Protein AF-A0A832WSV3-F1 (afdb_monomer)

Secondary structure (DSSP, 8-state):
--THHHHTHHHHHHHHHHHHHHHHHHHHHHHHHHHHS-SSTT-TT-EETTEEHHHHHHHHHHHHHHHHHHHHHHHHHHHHHHHHHHHHHHHHHHHHHHHHH--

pLDDT: mean 79.95, std 12.31, range [48.41, 94.69]

Solvent-accessible surface area (backbone atoms only — not comparable to full-atom values): 5920 Å² total; per-residue (Å²): 142,74,68,73,69,66,77,50,49,65,60,51,53,52,55,49,53,52,53,51,50,45,50,51,52,43,51,52,41,50,47,46,44,56,71,75,41,58,91,58,98,81,49,73,79,44,59,63,92,85,38,40,47,65,57,47,47,54,48,38,49,54,51,44,50,53,40,52,55,50,49,52,52,52,47,65,77,44,41,68,57,55,51,55,54,51,51,55,54,50,52,54,51,51,53,55,55,53,56,63,73,75,108

Foldseek 3Di:
DPCVVPVCVVVLVVLVVVLVVLVVVLVVLVCCLPVQQPDDPPCQPRADVNHGSVRSVVVSVVSVVVSVVSVVVSCVVCVVVVVVVVVVVVVVVVVVVVVVVVD

Radius of gyration: 22.29 Å; Cα contacts (8 Å, |Δi|>4): 44; chains: 1; bounding box: 50×40×52 Å

Mean predicted aligned error: 10.4 Å

Structure (mmCIF, N/CA/C/O backbone):
data_AF-A0A832WSV3-F1
#
_entry.id   AF-A0A832WSV3-F1
#
loop_
_atom_site.group_PDB
_atom_site.id
_atom_site.type_symbol
_atom_site.label_atom_id
_atom_site.label_alt_id
_atom_site.label_comp_id
_atom_site.label_asym_id
_atom_site.label_entity_id
_atom_site.label_seq_id
_atom_site.pdbx_PDB_ins_code
_atom_site.Cartn_x
_atom_site.Cartn_y
_atom_site.Cartn_z
_atom_site.occupancy
_atom_site.B_iso_or_equiv
_atom_site.auth_seq_id
_atom_site.auth_comp_id
_atom_site.auth_asym_id
_atom_site.auth_atom_id
_atom_site.pdbx_PDB_model_num
ATOM 1 N N . MET A 1 1 ? -24.582 7.017 24.743 1.00 48.41 1 MET A N 1
ATOM 2 C CA . MET A 1 1 ? -23.264 6.666 24.151 1.00 48.41 1 MET A CA 1
ATOM 3 C C . MET A 1 1 ? -23.371 5.700 22.953 1.00 48.41 1 MET A C 1
ATOM 5 O O . MET A 1 1 ? -22.487 4.879 22.761 1.00 48.41 1 MET A O 1
ATOM 9 N N . ARG A 1 2 ? -24.416 5.778 22.108 1.00 56.41 2 ARG A N 1
ATOM 10 C CA . ARG A 1 2 ? -24.575 4.903 20.918 1.00 56.41 2 ARG A CA 1
ATOM 11 C C . ARG A 1 2 ? -24.501 5.659 19.583 1.00 56.41 2 ARG A C 1
ATOM 13 O O . ARG A 1 2 ? -24.420 5.036 18.530 1.00 56.41 2 ARG A O 1
ATOM 20 N N . ASP A 1 3 ? -24.474 6.989 19.626 1.00 52.16 3 ASP A N 1
ATOM 21 C CA . ASP A 1 3 ? -24.581 7.835 18.429 1.00 52.16 3 ASP A CA 1
ATOM 22 C C . ASP A 1 3 ? -23.239 8.130 17.746 1.00 52.16 3 ASP A C 1
ATOM 24 O O . ASP A 1 3 ? -23.200 8.444 16.558 1.00 52.16 3 ASP A O 1
ATOM 28 N N . TRP A 1 4 ? -22.125 7.869 18.435 1.00 50.28 4 TRP A N 1
ATOM 29 C CA . TRP A 1 4 ? -20.771 7.974 17.879 1.00 50.28 4 TRP A CA 1
ATOM 30 C C . TRP A 1 4 ? -20.510 7.017 16.702 1.00 50.28 4 TRP A C 1
ATOM 32 O O . TRP A 1 4 ? -19.663 7.293 15.860 1.00 50.28 4 TRP A O 1
ATOM 42 N N . LEU A 1 5 ? -21.253 5.913 16.571 1.00 54.84 5 LEU A N 1
ATOM 43 C CA . LEU A 1 5 ? -21.049 4.943 15.485 1.00 54.84 5 LEU A CA 1
ATOM 44 C C . LEU A 1 5 ? -21.586 5.416 14.122 1.00 54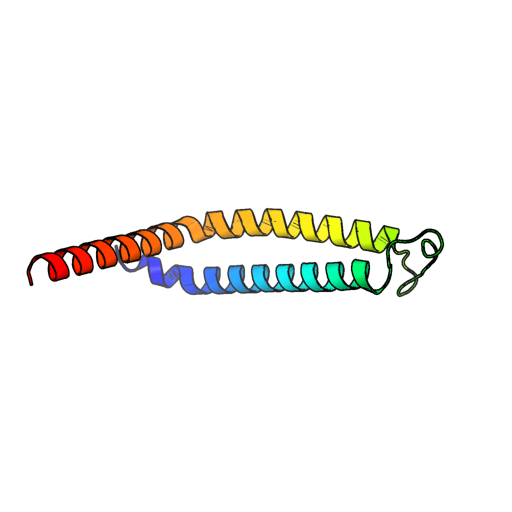.84 5 LEU A C 1
ATOM 46 O O . LEU A 1 5 ? -21.197 4.867 13.090 1.00 54.84 5 LEU A O 1
ATOM 50 N N . ARG A 1 6 ? -22.469 6.426 14.087 1.00 54.19 6 ARG A N 1
ATOM 51 C CA . ARG A 1 6 ? -23.048 6.941 12.833 1.00 54.19 6 ARG A CA 1
ATOM 52 C C . ARG A 1 6 ? -22.163 7.985 12.147 1.00 54.19 6 ARG A C 1
ATOM 54 O O . ARG A 1 6 ? -22.027 7.911 10.930 1.00 54.19 6 ARG A O 1
ATOM 61 N N . GLN A 1 7 ? -21.487 8.852 12.904 1.00 53.25 7 GLN A N 1
ATOM 62 C CA . GLN A 1 7 ? -20.602 9.901 12.369 1.00 53.25 7 GLN A CA 1
ATOM 63 C C . GLN A 1 7 ? -19.363 9.333 11.638 1.00 53.25 7 GLN A C 1
ATOM 65 O O . GLN A 1 7 ? -18.862 9.933 10.695 1.00 53.25 7 GLN A O 1
ATOM 70 N N . PHE A 1 8 ? -18.879 8.150 12.038 1.00 55.19 8 PHE A N 1
ATOM 71 C CA . PHE A 1 8 ? -17.638 7.553 11.515 1.00 55.19 8 PHE A CA 1
ATOM 72 C C . PHE A 1 8 ? -17.810 6.669 10.267 1.00 55.19 8 PHE A C 1
ATOM 74 O O . PHE A 1 8 ? -16.819 6.144 9.758 1.00 55.19 8 PHE A O 1
ATOM 81 N N . ARG A 1 9 ? -19.033 6.463 9.756 1.00 61.19 9 ARG A N 1
ATOM 82 C CA . ARG A 1 9 ? -19.250 5.613 8.569 1.00 61.19 9 ARG A CA 1
ATOM 83 C C . ARG A 1 9 ? -18.597 6.133 7.277 1.00 61.19 9 ARG A C 1
ATOM 85 O O . ARG A 1 9 ? -17.936 5.322 6.633 1.00 61.19 9 ARG A O 1
ATOM 92 N N . PRO A 1 10 ? -18.711 7.419 6.889 1.00 61.41 10 PRO A N 1
ATOM 93 C CA . PRO A 1 10 ? -18.118 7.888 5.635 1.00 61.41 10 PRO A CA 1
ATOM 94 C C . PRO A 1 10 ? -16.583 7.889 5.681 1.00 61.41 10 PRO A C 1
ATOM 96 O O . PRO A 1 10 ? -15.956 7.419 4.737 1.00 61.41 10 PRO A O 1
ATOM 99 N N . CYS A 1 11 ? -15.973 8.291 6.806 1.00 65.56 11 CYS A N 1
ATOM 100 C CA . CYS A 1 11 ? -14.515 8.230 6.978 1.00 65.56 11 CYS A CA 1
ATOM 101 C C . CYS A 1 11 ? -13.967 6.812 6.785 1.00 65.56 11 CYS A C 1
ATOM 103 O O . CYS A 1 11 ? -12.963 6.635 6.107 1.00 65.56 11 CYS A O 1
ATOM 105 N N . LYS A 1 12 ? -14.654 5.793 7.319 1.00 73.69 12 LYS A N 1
ATOM 106 C CA . LYS A 1 12 ? -14.232 4.392 7.178 1.00 73.69 12 LYS A CA 1
ATOM 107 C C . LYS A 1 12 ? -14.289 3.899 5.738 1.00 73.69 12 LYS A C 1
ATOM 109 O O . LYS A 1 12 ? -13.356 3.237 5.299 1.00 73.69 12 LYS A O 1
ATOM 114 N N . VAL A 1 13 ? -15.352 4.231 5.003 1.00 78.94 13 VAL A N 1
ATOM 115 C CA . VAL A 1 13 ? -15.471 3.858 3.583 1.00 78.94 13 VAL A CA 1
ATOM 116 C C . VAL A 1 13 ? -14.325 4.470 2.784 1.00 78.94 13 VAL A C 1
ATOM 118 O O . VAL A 1 13 ? -13.675 3.763 2.022 1.00 78.94 13 VAL A O 1
ATOM 121 N N . ILE A 1 14 ? -14.012 5.743 3.034 1.00 82.75 14 ILE A N 1
ATOM 122 C CA . ILE A 1 14 ? -12.901 6.438 2.381 1.00 82.75 14 ILE A CA 1
ATOM 123 C C . ILE A 1 14 ? -11.575 5.730 2.681 1.00 82.75 14 ILE A C 1
ATOM 125 O O . ILE A 1 14 ? -10.864 5.361 1.749 1.00 82.75 14 ILE A O 1
ATOM 129 N N . THR A 1 15 ? -11.249 5.463 3.953 1.00 84.12 15 THR A N 1
ATOM 130 C CA . THR A 1 15 ? -9.982 4.790 4.293 1.00 84.12 15 THR A CA 1
ATOM 131 C C . THR A 1 15 ? -9.896 3.385 3.680 1.00 84.12 15 THR A C 1
ATOM 133 O O . THR A 1 15 ? -8.821 2.986 3.239 1.00 84.12 15 THR A O 1
ATOM 136 N N . CYS A 1 16 ? -11.013 2.653 3.583 1.00 85.06 16 CYS A N 1
ATOM 137 C CA . CYS A 1 16 ? -11.072 1.355 2.902 1.00 85.06 16 CYS A CA 1
ATOM 138 C C . CYS A 1 16 ? -10.834 1.468 1.389 1.00 85.06 16 CYS A C 1
ATOM 140 O O . CYS A 1 16 ? -10.077 0.671 0.839 1.00 85.06 16 CYS A O 1
ATOM 142 N N . CYS A 1 17 ? -11.440 2.452 0.718 1.00 88.31 17 CYS A N 1
ATOM 143 C CA . CYS A 1 17 ? -11.229 2.700 -0.710 1.00 88.31 17 CYS A CA 1
ATOM 144 C C . CYS A 1 17 ? -9.759 3.010 -1.012 1.00 88.31 17 CYS A C 1
ATOM 146 O O . CYS A 1 17 ? -9.189 2.425 -1.931 1.00 88.31 17 CYS A O 1
ATOM 148 N N . PHE A 1 18 ? -9.126 3.870 -0.208 1.00 88.44 18 PHE A N 1
ATOM 149 C CA . PHE A 1 18 ? -7.701 4.169 -0.348 1.00 88.44 18 PHE A CA 1
ATOM 150 C C . PHE A 1 18 ? -6.830 2.932 -0.096 1.00 88.44 18 PHE A C 1
ATOM 152 O O . PHE A 1 18 ? -5.942 2.646 -0.895 1.00 88.44 18 PHE A O 1
ATOM 159 N N . ALA A 1 19 ? -7.104 2.158 0.960 1.00 88.19 19 ALA A N 1
ATOM 160 C CA . ALA A 1 19 ? -6.347 0.940 1.249 1.00 88.19 19 ALA A CA 1
ATOM 161 C C . ALA A 1 19 ? -6.440 -0.079 0.102 1.00 88.19 19 ALA A C 1
ATOM 163 O O . ALA A 1 19 ? -5.426 -0.644 -0.304 1.00 88.19 19 ALA A O 1
ATOM 164 N N . LEU A 1 20 ? -7.640 -0.275 -0.456 1.00 90.31 20 LEU A N 1
ATOM 165 C CA . LEU A 1 20 ? -7.858 -1.159 -1.599 1.00 90.31 20 LEU A CA 1
ATOM 166 C C . LEU A 1 20 ? -7.120 -0.662 -2.846 1.00 90.31 20 LEU A C 1
ATOM 168 O O . LEU A 1 20 ? -6.491 -1.454 -3.541 1.00 90.31 20 LEU A O 1
ATOM 172 N N . PHE A 1 21 ? -7.169 0.641 -3.117 1.00 92.38 21 PHE A N 1
ATOM 173 C CA . PHE A 1 21 ? -6.474 1.239 -4.251 1.00 92.38 21 PHE A CA 1
ATOM 174 C C . PHE A 1 21 ? -4.959 1.011 -4.177 1.00 92.38 21 PHE A C 1
ATOM 176 O O . PHE A 1 21 ? -4.372 0.497 -5.129 1.00 92.38 21 PHE A O 1
ATOM 183 N N . PHE A 1 22 ? -4.331 1.321 -3.038 1.00 90.31 22 PHE A N 1
ATOM 184 C CA . PHE A 1 22 ? -2.894 1.095 -2.866 1.00 90.31 22 PHE A CA 1
ATOM 185 C C . PHE A 1 22 ? -2.534 -0.390 -2.938 1.00 90.31 22 PHE A C 1
ATOM 187 O O . PHE A 1 22 ? -1.536 -0.735 -3.559 1.00 90.31 22 PHE A O 1
ATOM 194 N N . PHE A 1 23 ? -3.368 -1.273 -2.386 1.00 90.50 23 PHE A N 1
ATOM 195 C CA . PHE A 1 23 ? -3.167 -2.717 -2.487 1.00 90.50 23 PHE A CA 1
ATOM 196 C C . PHE A 1 23 ? -3.153 -3.204 -3.942 1.00 90.50 23 PHE A C 1
ATOM 198 O O . PHE A 1 23 ? -2.247 -3.936 -4.345 1.00 90.50 23 PHE A O 1
ATOM 205 N N . LEU A 1 24 ? -4.121 -2.763 -4.752 1.00 94.00 24 LEU A N 1
ATOM 206 C CA . LEU A 1 24 ? -4.168 -3.093 -6.178 1.00 94.00 24 LEU A CA 1
ATOM 207 C C . LEU A 1 24 ? -2.935 -2.558 -6.910 1.00 94.00 24 LEU A C 1
ATOM 209 O O . LEU A 1 24 ? -2.355 -3.273 -7.721 1.00 94.00 24 LEU A O 1
ATOM 213 N N . LEU A 1 25 ? -2.501 -1.340 -6.587 1.00 92.06 25 LEU A N 1
ATOM 214 C CA . LEU A 1 25 ? -1.327 -0.709 -7.186 1.00 92.06 25 LEU A CA 1
ATOM 215 C C . LEU A 1 25 ? -0.022 -1.443 -6.819 1.00 92.06 25 LEU A C 1
ATOM 217 O O . LEU A 1 25 ? 0.856 -1.633 -7.664 1.00 92.06 25 LEU A O 1
ATOM 221 N N . THR A 1 26 ? 0.105 -1.934 -5.585 1.00 91.88 26 THR A N 1
ATOM 222 C CA . THR A 1 26 ? 1.230 -2.786 -5.176 1.00 91.88 26 THR A CA 1
ATOM 223 C C . THR A 1 26 ? 1.222 -4.123 -5.921 1.00 91.88 26 THR A C 1
AT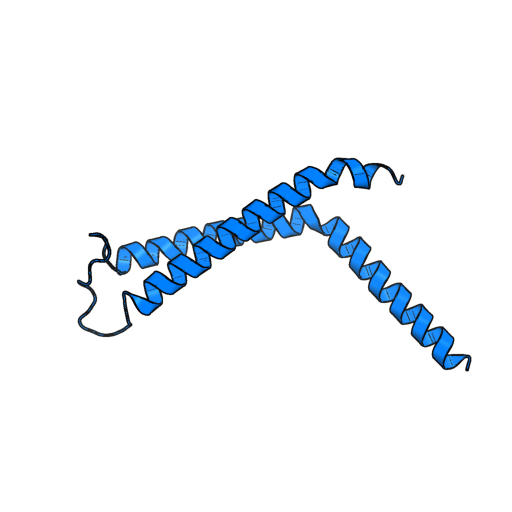OM 225 O O . THR A 1 26 ? 2.273 -4.558 -6.387 1.00 91.88 26 THR A O 1
ATOM 228 N N . ILE A 1 27 ? 0.061 -4.767 -6.087 1.00 93.56 27 ILE A N 1
ATOM 229 C CA . ILE A 1 27 ? -0.043 -6.049 -6.806 1.00 93.56 27 ILE A CA 1
ATOM 230 C C . ILE A 1 27 ? 0.288 -5.894 -8.288 1.00 93.56 27 ILE A C 1
ATOM 232 O O . ILE A 1 27 ? 1.030 -6.709 -8.835 1.00 93.56 27 ILE A O 1
ATOM 236 N N . THR A 1 28 ? -0.240 -4.865 -8.948 1.00 91.56 28 THR A N 1
ATOM 237 C CA . THR A 1 28 ? 0.022 -4.643 -10.375 1.00 91.56 28 THR A CA 1
ATOM 238 C C . THR A 1 28 ? 1.499 -4.364 -10.618 1.00 91.56 28 THR A C 1
ATOM 240 O O . THR A 1 28 ? 2.095 -4.980 -11.498 1.00 91.56 28 THR A O 1
ATOM 243 N N . THR A 1 29 ? 2.127 -3.520 -9.796 1.00 90.31 29 THR A N 1
ATOM 244 C CA . THR A 1 29 ? 3.567 -3.243 -9.907 1.00 90.31 29 THR A CA 1
ATOM 245 C C . THR A 1 29 ? 4.436 -4.450 -9.557 1.00 90.31 29 THR A C 1
ATOM 247 O O . THR A 1 29 ? 5.430 -4.685 -10.240 1.00 90.31 29 THR A O 1
ATOM 250 N N . ALA A 1 30 ? 4.039 -5.276 -8.583 1.00 88.75 30 ALA A N 1
ATOM 251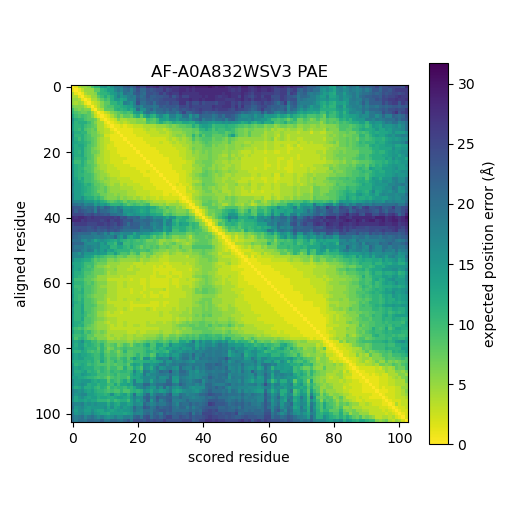 C CA . ALA A 1 30 ? 4.707 -6.549 -8.300 1.00 88.75 30 ALA A CA 1
ATOM 252 C C . ALA A 1 30 ? 4.635 -7.505 -9.500 1.00 88.75 30 ALA A C 1
ATOM 254 O O . ALA A 1 30 ? 5.633 -8.127 -9.868 1.00 88.75 30 ALA A O 1
ATOM 255 N N . GLY A 1 31 ? 3.457 -7.603 -10.124 1.00 87.94 31 GLY A N 1
ATOM 256 C CA . GLY A 1 31 ? 3.237 -8.397 -11.328 1.00 87.94 31 GLY A CA 1
ATOM 257 C C . GLY A 1 31 ? 4.111 -7.921 -12.483 1.00 87.94 31 GLY A C 1
ATOM 258 O O . GLY A 1 31 ? 4.806 -8.729 -13.090 1.00 87.94 31 GLY A O 1
ATOM 259 N N . ILE A 1 32 ? 4.152 -6.610 -12.733 1.00 86.56 32 ILE A N 1
ATOM 260 C CA . ILE A 1 32 ? 5.008 -6.011 -13.764 1.00 86.56 32 ILE A CA 1
ATOM 261 C C . ILE A 1 32 ? 6.476 -6.371 -13.523 1.00 86.56 32 ILE A C 1
ATOM 263 O O . ILE A 1 32 ? 7.115 -6.922 -14.413 1.00 86.56 32 ILE A O 1
ATOM 267 N N . VAL A 1 33 ? 7.003 -6.138 -12.318 1.00 86.06 33 VAL A N 1
ATOM 268 C CA . VAL A 1 33 ? 8.410 -6.441 -12.008 1.00 86.06 33 VAL A CA 1
ATOM 269 C C . VAL A 1 33 ? 8.717 -7.928 -12.196 1.00 86.06 33 VAL A C 1
ATOM 271 O O . VAL A 1 33 ? 9.775 -8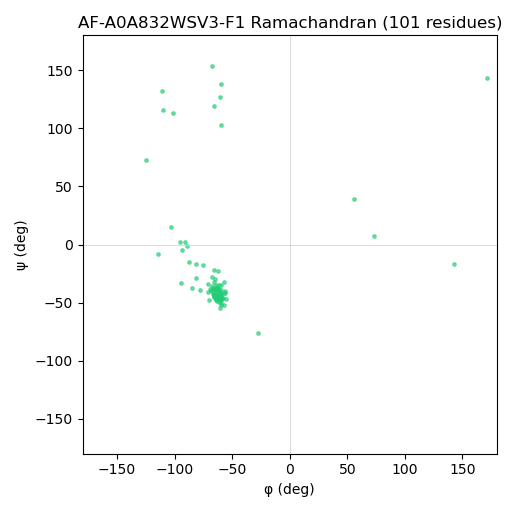.269 -12.711 1.00 86.06 33 VAL A O 1
ATOM 274 N N . ARG A 1 34 ? 7.797 -8.820 -11.816 1.00 84.81 34 ARG A N 1
ATOM 275 C CA . ARG A 1 34 ? 8.022 -10.269 -11.870 1.00 84.81 34 ARG A CA 1
ATOM 276 C C . ARG A 1 34 ? 7.881 -10.867 -13.268 1.00 84.81 34 ARG A C 1
ATOM 278 O O . ARG A 1 34 ? 8.627 -11.784 -13.598 1.00 84.81 34 ARG A O 1
ATOM 285 N N . PHE A 1 35 ? 6.914 -10.400 -14.054 1.00 83.31 35 PHE A N 1
ATOM 286 C CA . PHE A 1 35 ? 6.608 -10.972 -15.366 1.00 83.31 35 PHE A CA 1
ATOM 287 C C . PHE A 1 35 ? 7.318 -10.250 -16.513 1.00 83.31 35 PHE A C 1
ATOM 289 O O . PHE A 1 35 ? 7.696 -10.908 -17.476 1.00 83.31 35 PHE A O 1
ATOM 296 N N . ALA A 1 36 ? 7.532 -8.933 -16.420 1.00 80.75 36 ALA A N 1
ATOM 297 C CA . ALA A 1 36 ? 8.237 -8.180 -17.460 1.00 80.75 36 ALA A CA 1
ATOM 298 C C . ALA A 1 36 ? 9.765 -8.289 -17.337 1.00 80.75 36 ALA A C 1
ATOM 300 O O . ALA A 1 36 ? 10.463 -8.219 -18.344 1.00 80.75 36 ALA A O 1
ATOM 301 N N . PHE A 1 37 ? 10.283 -8.490 -16.120 1.00 77.69 37 PHE A N 1
ATOM 302 C CA . PHE A 1 37 ? 11.719 -8.582 -15.848 1.00 77.69 37 PHE A CA 1
ATOM 303 C C . PHE A 1 37 ? 12.050 -9.890 -15.118 1.00 77.69 37 PHE A C 1
ATOM 305 O O . PHE A 1 37 ? 12.320 -9.877 -13.912 1.00 77.69 37 PHE A O 1
ATOM 312 N N . PRO A 1 38 ? 12.004 -11.043 -15.813 1.00 70.06 38 PRO A N 1
ATOM 313 C CA . PRO A 1 38 ? 12.371 -12.315 -15.207 1.00 70.06 38 PRO A CA 1
ATOM 314 C C . PRO A 1 38 ? 13.825 -12.271 -14.722 1.00 70.06 38 PRO A C 1
ATOM 316 O O . PRO A 1 38 ? 14.709 -11.745 -15.400 1.00 70.06 38 PRO A O 1
ATOM 319 N N . ALA A 1 39 ? 14.072 -12.820 -13.532 1.00 66.88 39 ALA A N 1
ATOM 320 C CA . ALA A 1 39 ? 15.405 -12.862 -12.945 1.00 66.88 39 ALA A CA 1
ATOM 321 C C . ALA A 1 39 ? 16.338 -13.755 -13.785 1.00 66.88 39 ALA A C 1
ATOM 323 O O . ALA A 1 39 ? 16.076 -14.945 -13.947 1.00 66.88 39 ALA A O 1
ATOM 324 N N . GLY A 1 40 ? 17.421 -13.177 -14.310 1.00 62.97 40 GLY A N 1
ATOM 325 C CA . GLY A 1 40 ? 18.446 -13.879 -15.083 1.00 62.97 40 GLY A CA 1
ATOM 326 C C . GLY A 1 40 ? 19.445 -12.914 -15.732 1.00 62.97 40 GLY A C 1
ATOM 327 O O . GLY A 1 40 ? 19.060 -11.827 -16.166 1.00 62.97 40 GLY A O 1
ATOM 328 N N . ASN A 1 41 ? 20.722 -13.317 -15.786 1.00 53.50 41 ASN A N 1
ATOM 329 C CA . ASN A 1 41 ? 21.818 -12.574 -16.422 1.00 53.50 41 ASN A CA 1
ATOM 330 C C . ASN A 1 41 ? 21.515 -12.359 -17.915 1.00 53.50 41 ASN A C 1
ATOM 332 O O . ASN A 1 41 ? 21.667 -13.286 -18.706 1.00 53.50 41 ASN A O 1
ATOM 336 N N . GLY A 1 42 ? 21.089 -11.159 -18.306 1.00 60.16 42 GLY A N 1
ATOM 337 C CA . GLY A 1 42 ? 20.920 -10.792 -19.719 1.00 60.16 42 GLY A CA 1
ATOM 338 C C . GLY A 1 42 ? 19.720 -9.897 -20.023 1.00 60.16 42 GLY A C 1
ATOM 339 O O . GLY A 1 42 ? 19.708 -9.249 -21.060 1.00 60.16 42 GLY A O 1
ATOM 340 N N . ASN A 1 43 ? 18.746 -9.798 -19.112 1.00 58.41 43 ASN A N 1
ATOM 341 C CA . ASN A 1 43 ? 17.541 -8.976 -19.307 1.00 58.41 43 ASN A CA 1
ATOM 342 C C . ASN A 1 43 ? 17.575 -7.649 -18.528 1.00 58.41 43 ASN A C 1
ATOM 344 O O . ASN A 1 43 ? 16.542 -7.002 -18.362 1.00 58.41 43 ASN A O 1
ATOM 348 N N . GLU A 1 44 ? 18.740 -7.234 -18.026 1.00 58.69 44 GLU A N 1
ATOM 349 C CA . GLU A 1 44 ? 18.884 -5.967 -17.290 1.00 58.69 44 GLU A CA 1
ATOM 350 C C . GLU A 1 44 ? 18.634 -4.738 -18.180 1.00 58.69 44 GLU A C 1
ATOM 352 O O . GLU A 1 44 ? 18.232 -3.687 -17.680 1.00 58.69 44 GLU A O 1
ATOM 357 N N . GLU A 1 45 ? 18.777 -4.905 -19.498 1.00 60.84 45 GLU A N 1
ATOM 358 C CA . GLU A 1 45 ? 18.470 -3.892 -20.513 1.00 60.84 45 GLU A CA 1
ATOM 359 C C . GLU A 1 45 ? 17.037 -3.961 -21.051 1.00 60.84 45 GLU A C 1
ATOM 361 O O . GLU A 1 45 ? 16.663 -3.180 -21.926 1.00 60.84 45 GLU A O 1
ATOM 366 N N . ALA A 1 46 ? 16.200 -4.871 -20.544 1.00 66.50 46 ALA A N 1
ATOM 367 C CA . ALA A 1 46 ? 14.796 -4.860 -20.915 1.00 66.50 46 ALA A CA 1
ATOM 368 C C . ALA A 1 46 ? 14.183 -3.513 -20.490 1.00 66.50 46 ALA A C 1
ATOM 370 O O . ALA A 1 46 ? 14.296 -3.068 -19.341 1.00 66.50 46 ALA A O 1
ATOM 371 N N . LEU A 1 47 ? 13.543 -2.850 -21.450 1.00 76.62 47 LEU A N 1
ATOM 372 C CA . LEU A 1 47 ? 12.869 -1.573 -21.268 1.00 76.62 47 LEU A CA 1
ATOM 373 C C . LEU A 1 47 ? 11.369 -1.820 -21.374 1.00 76.62 47 LEU A C 1
ATOM 375 O O . LEU A 1 47 ? 10.863 -2.181 -22.435 1.00 76.62 47 LEU A O 1
ATOM 379 N N . LEU A 1 48 ? 10.645 -1.590 -20.282 1.00 78.88 48 LEU A N 1
ATOM 380 C CA . LEU A 1 48 ? 9.188 -1.554 -20.308 1.00 78.88 48 LEU A CA 1
ATOM 381 C C . LEU A 1 48 ? 8.758 -0.091 -20.293 1.00 78.88 48 LEU A C 1
ATOM 383 O O . LEU A 1 48 ? 9.000 0.618 -19.317 1.00 78.88 48 LEU A O 1
ATOM 387 N N . TRP A 1 49 ? 8.153 0.353 -21.397 1.00 82.12 49 TRP A N 1
ATOM 388 C CA . TRP A 1 49 ? 7.758 1.751 -21.623 1.00 82.12 49 TRP A CA 1
ATOM 389 C C . TRP A 1 49 ? 8.918 2.750 -21.481 1.00 82.12 49 TRP A C 1
ATOM 391 O O . TRP A 1 49 ? 8.755 3.832 -20.928 1.00 82.12 49 TRP A O 1
ATOM 401 N N . GLY A 1 50 ? 10.110 2.372 -21.959 1.00 81.44 50 GLY A N 1
ATOM 402 C CA . GLY A 1 50 ? 11.311 3.213 -21.873 1.00 81.44 50 GLY A CA 1
ATOM 403 C C . GLY A 1 50 ? 11.917 3.310 -20.469 1.00 81.44 50 GLY A C 1
ATOM 404 O O . GLY A 1 50 ? 12.855 4.073 -20.264 1.00 81.44 50 GLY A O 1
ATOM 405 N N . ILE A 1 51 ? 11.408 2.535 -19.507 1.00 82.50 51 ILE A N 1
ATOM 406 C CA . ILE A 1 51 ? 11.899 2.484 -18.130 1.00 82.50 51 ILE A CA 1
ATOM 407 C C . ILE A 1 51 ? 12.563 1.123 -17.900 1.00 82.50 51 ILE A C 1
ATOM 409 O O . ILE A 1 51 ? 12.002 0.076 -18.237 1.00 82.50 51 ILE A O 1
ATOM 413 N N . SER A 1 52 ? 13.765 1.139 -17.321 1.00 84.75 52 SER A N 1
ATOM 414 C CA . SER A 1 52 ? 14.517 -0.079 -17.010 1.00 84.75 52 SER A CA 1
ATOM 415 C C . SER A 1 52 ? 13.833 -0.903 -15.916 1.00 84.75 52 SER A C 1
ATOM 417 O O . SER A 1 52 ? 13.144 -0.368 -15.038 1.00 84.75 52 SER A O 1
ATOM 419 N N . GLY A 1 53 ? 14.074 -2.214 -15.906 1.00 82.25 53 GLY A N 1
ATOM 420 C CA . GLY A 1 53 ? 13.580 -3.092 -14.840 1.00 82.25 53 GLY A CA 1
ATOM 421 C C . GLY A 1 53 ? 14.043 -2.674 -13.440 1.00 82.25 53 GLY A C 1
ATOM 422 O O . GLY A 1 53 ? 13.299 -2.809 -12.466 1.00 82.25 53 GLY A O 1
ATOM 423 N N . THR A 1 54 ? 15.239 -2.091 -13.325 1.00 85.06 54 THR A N 1
ATOM 424 C CA . THR A 1 54 ? 15.756 -1.555 -12.057 1.00 85.06 54 THR A CA 1
ATOM 425 C C . THR A 1 54 ? 14.940 -0.363 -11.569 1.00 85.06 54 THR A C 1
ATOM 427 O O . THR A 1 54 ? 14.551 -0.334 -10.401 1.00 85.06 54 THR A O 1
ATOM 430 N N . SER A 1 55 ? 14.594 0.572 -12.453 1.00 87.25 55 SER A N 1
ATOM 431 C CA . SER A 1 55 ? 13.722 1.698 -12.113 1.00 87.25 55 SER A CA 1
ATOM 432 C C . SER A 1 55 ? 12.316 1.238 -11.721 1.00 87.25 55 SER A C 1
ATOM 434 O O . SER A 1 55 ? 11.773 1.743 -10.743 1.00 87.25 55 SER A O 1
ATOM 436 N N . TRP A 1 56 ? 11.750 0.230 -12.394 1.00 88.00 56 TRP A N 1
ATOM 437 C CA . TRP A 1 56 ? 10.465 -0.371 -12.005 1.00 88.00 56 TRP A CA 1
ATOM 438 C C . TRP A 1 56 ? 10.499 -1.038 -10.629 1.00 88.00 56 TRP A C 1
ATOM 440 O O . TRP A 1 56 ? 9.531 -0.961 -9.872 1.00 88.00 56 TRP A O 1
ATOM 450 N N . ARG A 1 57 ? 11.617 -1.673 -10.276 1.00 87.06 57 ARG A N 1
ATOM 451 C CA . ARG A 1 57 ? 11.820 -2.314 -8.972 1.00 87.06 57 ARG A CA 1
ATOM 452 C C . ARG A 1 57 ? 11.976 -1.293 -7.842 1.00 87.06 57 ARG A C 1
ATOM 454 O O . ARG A 1 57 ? 11.373 -1.479 -6.788 1.00 87.06 57 ARG A O 1
ATOM 461 N N . ILE A 1 58 ? 12.698 -0.196 -8.078 1.00 90.62 58 ILE A N 1
ATOM 462 C CA . ILE A 1 58 ? 12.747 0.969 -7.172 1.00 90.62 58 ILE A CA 1
ATOM 463 C C . ILE A 1 58 ? 11.340 1.576 -7.032 1.00 90.62 58 ILE A C 1
ATOM 465 O O . ILE A 1 58 ? 10.852 1.787 -5.923 1.00 90.62 58 ILE A O 1
ATOM 469 N N . PHE A 1 59 ? 10.671 1.729 -8.176 1.00 90.62 59 PHE A N 1
ATOM 470 C CA . PHE A 1 59 ? 9.235 1.892 -8.388 1.00 90.62 59 PHE A CA 1
ATOM 471 C C . PHE A 1 59 ? 8.362 1.252 -7.307 1.00 90.62 59 PHE A C 1
ATOM 473 O O . PHE A 1 59 ? 7.786 1.865 -6.404 1.00 90.62 59 PHE A O 1
ATOM 480 N N . HIS A 1 60 ? 8.310 -0.065 -7.446 1.00 90.62 60 HIS A N 1
ATOM 481 C CA . HIS A 1 60 ? 7.543 -0.972 -6.624 1.00 90.62 60 HIS A CA 1
ATOM 482 C C . HIS A 1 60 ? 7.944 -0.914 -5.144 1.00 90.62 60 HIS A C 1
ATOM 484 O O . HIS A 1 60 ? 7.077 -1.022 -4.274 1.00 90.62 60 HIS A O 1
ATOM 490 N N . TRP A 1 61 ? 9.228 -0.706 -4.837 1.00 92.38 61 TRP A N 1
ATOM 491 C CA . TRP A 1 61 ? 9.701 -0.578 -3.459 1.00 92.38 61 TRP A CA 1
ATOM 492 C C . TRP A 1 61 ? 9.105 0.646 -2.753 1.00 92.38 61 TRP A C 1
ATOM 494 O O . TRP A 1 61 ? 8.544 0.497 -1.666 1.00 92.38 61 TRP A O 1
ATOM 504 N N . TYR A 1 62 ? 9.132 1.826 -3.384 1.00 94.12 62 TYR A N 1
ATOM 505 C CA . TYR A 1 62 ? 8.534 3.037 -2.809 1.00 94.12 62 TYR A CA 1
ATOM 506 C C . TYR A 1 62 ? 7.028 2.886 -2.593 1.00 94.12 62 TYR A C 1
ATOM 508 O O . TYR A 1 62 ? 6.525 3.206 -1.518 1.00 94.12 62 TYR A O 1
ATOM 516 N N . ILE A 1 63 ? 6.315 2.330 -3.575 1.00 92.00 63 ILE A N 1
ATOM 517 C CA . ILE A 1 63 ? 4.880 2.046 -3.449 1.00 92.00 63 ILE A CA 1
ATOM 518 C C . ILE A 1 63 ? 4.606 1.108 -2.275 1.00 92.00 63 ILE A C 1
ATOM 520 O O . ILE A 1 63 ? 3.683 1.344 -1.497 1.00 92.00 63 ILE A O 1
ATOM 524 N N . SER A 1 64 ? 5.392 0.039 -2.146 1.00 91.88 64 SER A N 1
ATOM 525 C CA . SER A 1 64 ? 5.223 -0.948 -1.078 1.00 91.88 64 SER A CA 1
ATOM 526 C C . SER A 1 64 ? 5.476 -0.334 0.296 1.00 91.88 64 SER A C 1
ATOM 528 O O . SER A 1 64 ? 4.733 -0.608 1.237 1.00 91.88 64 SER A O 1
ATOM 530 N N . LEU A 1 65 ? 6.472 0.551 0.408 1.00 94.69 65 LEU A N 1
ATOM 531 C CA . LEU A 1 65 ? 6.748 1.301 1.630 1.00 94.69 65 LEU A CA 1
ATOM 532 C C . LEU A 1 65 ? 5.586 2.238 1.990 1.00 94.69 65 LEU A C 1
ATOM 534 O O . LEU A 1 65 ? 5.116 2.226 3.128 1.00 94.69 65 LEU A O 1
ATOM 538 N N . THR A 1 66 ? 5.078 3.011 1.026 1.00 91.38 66 THR A N 1
ATOM 539 C CA . THR A 1 66 ? 3.912 3.884 1.230 1.00 91.38 66 THR A CA 1
ATOM 540 C C . THR A 1 66 ? 2.677 3.081 1.635 1.00 91.38 66 THR A C 1
ATOM 542 O O . THR A 1 66 ? 1.979 3.466 2.573 1.00 91.38 66 THR A O 1
ATOM 545 N N . PHE A 1 67 ? 2.430 1.941 0.987 1.00 90.94 67 PHE A N 1
ATOM 546 C CA . PHE A 1 67 ? 1.328 1.050 1.337 1.00 90.94 67 PHE A CA 1
ATOM 547 C C . PHE A 1 67 ? 1.469 0.499 2.759 1.00 90.94 67 PHE A C 1
ATOM 549 O O . PHE A 1 67 ? 0.493 0.510 3.504 1.00 90.94 67 PHE A O 1
ATOM 556 N N . ALA A 1 68 ? 2.670 0.087 3.175 1.00 92.50 68 ALA A N 1
ATOM 557 C CA . ALA A 1 68 ? 2.913 -0.405 4.530 1.00 92.50 68 ALA A CA 1
ATOM 558 C C . ALA A 1 68 ? 2.618 0.667 5.593 1.00 92.50 68 ALA A C 1
ATOM 560 O O . ALA A 1 68 ? 1.914 0.394 6.567 1.00 92.50 68 ALA A O 1
ATOM 561 N N . ILE A 1 69 ? 3.087 1.902 5.383 1.00 93.19 69 ILE A N 1
ATOM 562 C CA . ILE A 1 69 ? 2.796 3.037 6.275 1.00 93.19 69 ILE A CA 1
ATOM 563 C C . ILE A 1 69 ? 1.286 3.299 6.330 1.00 93.19 69 ILE A C 1
ATOM 565 O O . ILE A 1 69 ? 0.711 3.438 7.413 1.00 93.19 69 ILE A O 1
ATOM 569 N N . PHE A 1 70 ? 0.623 3.321 5.173 1.00 90.44 70 PHE A N 1
ATOM 570 C CA . PHE A 1 70 ? -0.818 3.538 5.098 1.00 90.44 70 PHE A CA 1
ATOM 571 C C . PHE A 1 70 ? -1.608 2.424 5.794 1.00 90.44 70 PHE A C 1
ATOM 573 O O . PHE A 1 70 ? -2.596 2.698 6.468 1.00 90.44 70 PHE A O 1
ATOM 580 N N . LEU A 1 71 ? -1.158 1.175 5.687 1.00 90.00 71 LEU A N 1
ATOM 581 C CA . LEU A 1 71 ? -1.779 0.022 6.330 1.00 90.00 71 LEU A CA 1
ATOM 582 C C . LEU A 1 71 ? -1.671 0.098 7.858 1.00 90.00 71 LEU A C 1
ATOM 584 O O . LEU A 1 71 ? -2.644 -0.192 8.555 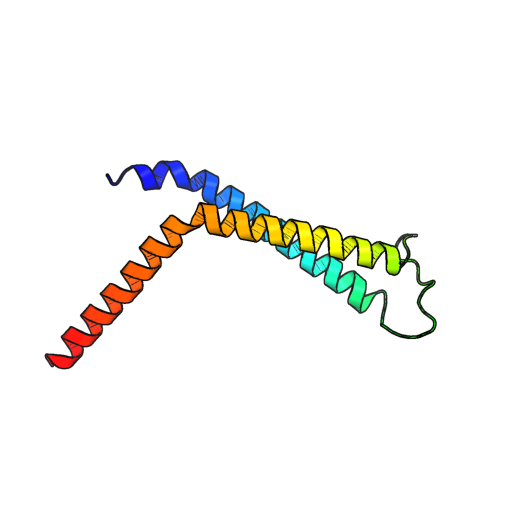1.00 90.00 71 LEU A O 1
ATOM 588 N N . ILE A 1 72 ? -0.540 0.568 8.390 1.00 90.94 72 ILE A N 1
ATOM 589 C CA . ILE A 1 72 ? -0.390 0.839 9.827 1.00 90.94 72 ILE A CA 1
ATOM 590 C C . ILE A 1 72 ? -1.389 1.914 10.271 1.00 90.94 72 ILE A C 1
ATOM 592 O O . ILE A 1 72 ? -2.136 1.704 11.229 1.00 90.94 72 ILE A O 1
ATOM 596 N N . LEU A 1 73 ? -1.464 3.038 9.550 1.00 88.38 73 LEU A N 1
ATOM 597 C CA . LEU A 1 73 ? -2.425 4.107 9.844 1.00 88.38 73 LEU A CA 1
ATOM 598 C C . LEU A 1 73 ? -3.874 3.610 9.764 1.00 88.38 73 LEU A C 1
ATOM 600 O O . LEU A 1 73 ? -4.685 3.917 10.638 1.00 88.38 73 LEU A O 1
ATOM 604 N N . PHE A 1 74 ? -4.190 2.794 8.758 1.00 87.00 74 PHE A N 1
ATOM 605 C CA . PHE A 1 74 ? -5.496 2.168 8.591 1.00 87.00 74 PHE A CA 1
ATOM 606 C C . PHE A 1 74 ? -5.868 1.322 9.813 1.00 87.00 74 PHE A C 1
ATOM 608 O O . PHE A 1 74 ? -6.985 1.443 10.320 1.00 87.00 74 PHE A O 1
ATOM 615 N N . ILE A 1 75 ? -4.944 0.502 10.321 1.00 86.44 75 ILE A N 1
ATOM 616 C CA . ILE A 1 75 ? -5.176 -0.331 11.507 1.00 86.44 75 ILE A CA 1
ATOM 617 C C . ILE A 1 75 ? -5.383 0.536 12.750 1.00 86.44 75 ILE A C 1
ATOM 619 O O . ILE A 1 75 ? -6.344 0.305 13.481 1.00 86.44 75 ILE A O 1
ATOM 623 N N . ILE A 1 76 ? -4.541 1.549 12.975 1.00 86.31 76 ILE A N 1
ATOM 624 C CA . ILE A 1 76 ? -4.642 2.443 14.141 1.00 86.31 76 ILE A CA 1
ATOM 625 C C . ILE A 1 76 ? -6.001 3.155 14.158 1.00 86.31 76 ILE A C 1
ATOM 627 O O . ILE A 1 76 ? -6.697 3.146 15.174 1.00 86.31 76 ILE A O 1
ATOM 631 N N . LEU A 1 77 ? -6.425 3.715 13.022 1.00 83.12 77 LEU A N 1
ATOM 632 C CA . LEU A 1 77 ? -7.707 4.416 12.905 1.00 83.12 77 LEU A CA 1
ATOM 633 C C . LEU A 1 77 ? -8.911 3.480 13.092 1.00 83.12 77 LEU A C 1
ATOM 635 O O . LEU A 1 77 ? -9.943 3.890 13.627 1.00 83.12 77 LEU A O 1
ATOM 639 N N . ASN A 1 78 ? -8.787 2.215 12.686 1.00 80.56 78 ASN A N 1
ATOM 640 C CA . ASN A 1 78 ? -9.854 1.220 12.803 1.00 80.56 78 ASN A CA 1
ATOM 641 C C . ASN A 1 78 ? -9.758 0.351 14.070 1.00 80.56 78 ASN A C 1
ATOM 643 O O . ASN A 1 78 ? -10.628 -0.493 14.297 1.00 80.56 78 ASN A O 1
ATOM 647 N N . TRP A 1 79 ? -8.773 0.590 14.940 1.00 78.38 79 TRP A N 1
ATOM 648 C CA . TRP A 1 79 ? -8.465 -0.250 16.100 1.00 78.38 79 TRP A CA 1
ATOM 649 C C . TRP A 1 79 ? -9.652 -0.436 17.051 1.00 78.38 79 TRP A C 1
ATOM 651 O O . TRP A 1 79 ? -9.922 -1.547 17.506 1.00 78.38 79 TRP A O 1
ATOM 661 N N . ARG A 1 80 ? -10.434 0.626 17.290 1.00 72.62 80 ARG A N 1
ATOM 662 C CA . ARG A 1 80 ? -11.626 0.557 18.159 1.00 72.62 80 ARG A CA 1
ATOM 663 C C . ARG A 1 80 ? -12.684 -0.412 17.627 1.00 72.62 80 ARG A C 1
ATOM 665 O O . ARG A 1 80 ? -13.280 -1.152 18.395 1.00 72.62 80 ARG A O 1
ATOM 672 N N . TRP A 1 81 ? -12.874 -0.464 16.307 1.00 69.81 81 TRP A N 1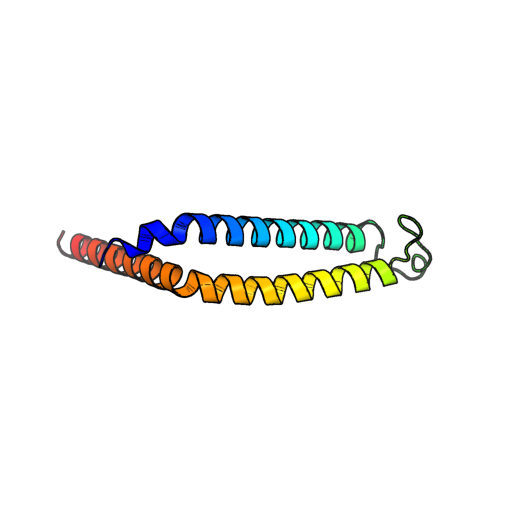
ATOM 673 C CA . TRP A 1 81 ? -13.803 -1.416 15.692 1.00 69.81 81 TRP A CA 1
ATOM 674 C C . TRP A 1 81 ? -13.302 -2.860 15.803 1.00 69.81 81 TRP A C 1
ATOM 676 O O . TRP A 1 81 ? -14.099 -3.764 16.057 1.00 69.81 81 TRP A O 1
ATOM 686 N N . ILE A 1 82 ? -11.990 -3.074 15.648 1.00 72.19 82 ILE A N 1
ATOM 687 C CA . ILE A 1 82 ? -11.368 -4.395 15.809 1.00 72.19 82 ILE A CA 1
ATOM 688 C C . ILE A 1 82 ? -11.593 -4.910 17.232 1.00 72.19 82 ILE A C 1
ATOM 690 O O . ILE A 1 82 ? -11.972 -6.070 17.403 1.00 72.19 82 ILE A O 1
ATOM 694 N N . GLN A 1 83 ? -11.411 -4.055 18.244 1.00 73.50 83 GLN A N 1
ATOM 695 C CA . GLN A 1 83 ? -11.690 -4.408 19.635 1.00 73.50 83 GLN A CA 1
ATOM 696 C C . GLN A 1 83 ? -13.164 -4.785 19.818 1.00 73.50 83 GLN A C 1
ATOM 698 O O . GLN A 1 83 ? -13.445 -5.911 20.231 1.00 73.50 83 GLN A O 1
ATOM 703 N N . ASP A 1 84 ? -14.096 -3.914 19.422 1.00 73.81 84 ASP A N 1
ATOM 704 C CA . ASP A 1 84 ? -15.536 -4.152 19.589 1.00 73.81 84 ASP A CA 1
ATOM 705 C C . ASP A 1 84 ? -15.980 -5.485 18.957 1.00 73.81 84 ASP A C 1
ATOM 707 O O 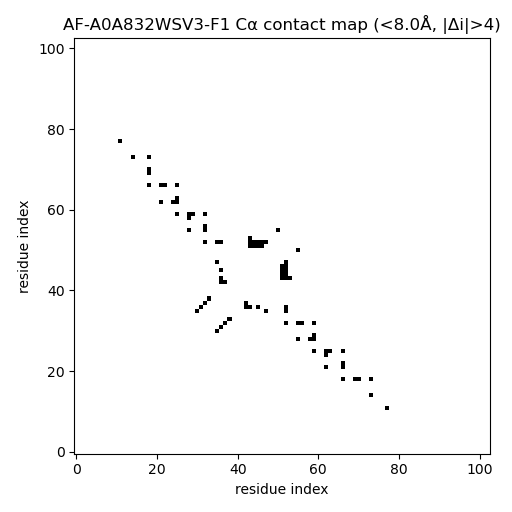. ASP A 1 84 ? -16.641 -6.307 19.596 1.00 73.81 84 ASP A O 1
ATOM 711 N N . LYS A 1 85 ? -15.554 -5.760 17.716 1.00 75.06 85 LYS A N 1
ATOM 712 C CA . LYS A 1 85 ? -15.916 -6.998 17.006 1.00 75.06 85 LYS A CA 1
ATOM 713 C C . LYS A 1 85 ? -15.244 -8.247 17.567 1.00 75.06 85 LYS A C 1
ATOM 715 O O . LYS A 1 85 ? -15.848 -9.326 17.566 1.00 75.06 85 LYS A O 1
ATOM 720 N N . SER A 1 86 ? -14.017 -8.122 18.064 1.00 75.75 86 SER A N 1
ATOM 721 C CA . SER A 1 86 ? -13.310 -9.241 18.692 1.00 75.75 86 SER A CA 1
ATOM 722 C C . SER A 1 86 ? -13.991 -9.658 19.995 1.00 75.75 86 SER A C 1
ATOM 724 O O . SER A 1 86 ? -14.215 -10.850 20.213 1.00 75.75 86 SER A O 1
ATOM 726 N N . PHE A 1 87 ? -14.413 -8.693 20.817 1.00 77.25 87 PHE A N 1
ATOM 727 C CA . PHE A 1 87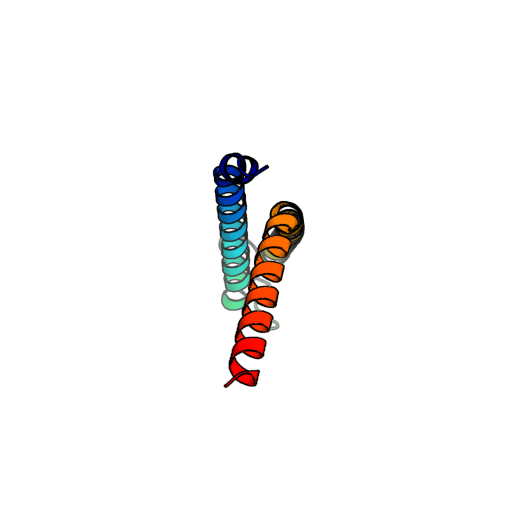 ? -15.152 -8.965 22.051 1.00 77.25 87 PHE A CA 1
ATOM 728 C C . PHE A 1 87 ? -16.518 -9.615 21.784 1.00 77.25 87 PHE A C 1
ATOM 730 O O . PHE A 1 87 ? -16.834 -10.625 22.416 1.00 77.25 87 PHE A O 1
ATOM 737 N N . GLU A 1 88 ? -17.297 -9.130 20.808 1.00 78.94 88 GLU A N 1
ATOM 738 C CA . GLU A 1 88 ? -18.573 -9.758 20.408 1.00 78.94 88 GLU A CA 1
ATOM 739 C C . GLU A 1 88 ? -18.391 -11.236 20.007 1.00 78.94 88 GLU A C 1
ATOM 741 O O . GLU A 1 88 ? -19.165 -12.122 20.395 1.00 78.94 88 GLU A O 1
ATOM 746 N N . THR A 1 89 ? -17.325 -11.532 19.261 1.00 82.38 89 THR A N 1
ATOM 747 C CA . THR A 1 89 ? -17.016 -12.894 18.800 1.00 82.38 89 THR A CA 1
ATOM 748 C C . THR A 1 89 ? -16.633 -13.818 19.960 1.00 82.38 89 THR A C 1
ATOM 750 O O . THR A 1 89 ? -17.029 -14.986 19.991 1.00 82.38 89 THR A O 1
ATOM 753 N N . ILE A 1 90 ? -15.883 -13.312 20.940 1.00 84.00 90 ILE A N 1
ATOM 754 C CA . ILE A 1 90 ? -15.478 -14.081 22.123 1.00 84.00 90 ILE A CA 1
ATOM 755 C C . ILE A 1 90 ? -16.684 -14.345 23.034 1.00 84.00 90 ILE A C 1
ATOM 757 O O . ILE A 1 90 ? -16.924 -15.497 23.402 1.00 84.00 90 ILE A O 1
ATOM 761 N N . CYS A 1 91 ? -17.488 -13.323 23.339 1.00 82.25 91 CYS A N 1
ATOM 762 C CA . CYS A 1 91 ? -18.679 -13.466 24.179 1.00 82.25 91 CYS A CA 1
ATOM 763 C C . CYS A 1 91 ? -19.686 -14.460 23.589 1.00 82.25 91 CYS A C 1
ATOM 765 O O . CYS A 1 91 ? -20.155 -15.355 24.293 1.00 82.25 91 CYS A O 1
ATOM 767 N N . SER A 1 92 ? -19.956 -14.380 22.283 1.00 88.06 92 SER A N 1
ATOM 768 C CA . SER A 1 92 ? -20.867 -15.321 21.615 1.00 88.06 92 SER A CA 1
ATOM 769 C C . SER A 1 92 ? -20.346 -16.766 21.622 1.00 88.06 92 SER A C 1
ATOM 771 O O . SER A 1 92 ? -21.129 -17.709 21.773 1.00 88.06 92 SER A O 1
ATOM 773 N N . LYS A 1 93 ? -19.024 -16.974 21.519 1.00 87.88 93 LYS A N 1
ATOM 774 C CA . LYS A 1 93 ? -18.410 -18.302 21.695 1.00 87.88 93 LYS A CA 1
ATOM 775 C C . LYS A 1 93 ? -18.593 -18.827 23.118 1.00 87.88 93 LYS A C 1
ATOM 777 O O . LYS A 1 93 ? -18.925 -20.002 23.277 1.00 87.88 93 LYS A O 1
ATOM 782 N N . ILE A 1 94 ? -18.394 -17.987 24.134 1.00 89.06 94 ILE A N 1
ATOM 783 C CA . ILE A 1 94 ? -18.566 -18.365 25.545 1.00 89.06 94 ILE A CA 1
ATOM 784 C C . ILE A 1 94 ? -20.021 -18.762 25.819 1.00 89.06 94 ILE A C 1
ATOM 786 O O . ILE A 1 94 ? -20.259 -19.832 26.382 1.00 89.06 94 ILE A O 1
ATOM 790 N N . GLU A 1 95 ? -20.993 -17.975 25.349 1.00 90.44 95 GLU A N 1
ATOM 791 C CA . GLU A 1 95 ? -22.420 -18.264 25.536 1.00 90.44 95 GLU A CA 1
ATOM 792 C C . GLU A 1 95 ? -22.816 -19.613 24.911 1.00 90.44 95 GLU A C 1
ATOM 794 O O . GLU A 1 95 ? -23.442 -20.456 25.563 1.00 90.44 95 GLU A O 1
ATOM 799 N N . LYS A 1 96 ? -22.385 -19.874 23.668 1.00 89.38 96 LYS A N 1
ATOM 800 C CA . LYS A 1 96 ? -22.645 -21.151 22.983 1.00 89.38 96 LYS A CA 1
ATOM 801 C C . LYS A 1 96 ? -22.017 -22.339 23.717 1.00 89.38 96 LYS A C 1
ATOM 803 O O . LYS A 1 96 ? -22.646 -23.393 23.825 1.00 89.38 96 LYS A O 1
ATOM 808 N N . LYS A 1 97 ? -20.802 -22.178 24.251 1.00 88.00 97 LYS A N 1
ATOM 809 C CA . LYS A 1 97 ? -20.111 -23.223 25.025 1.00 88.00 97 LYS A CA 1
ATOM 810 C C . LYS A 1 97 ? -20.828 -23.507 26.351 1.00 88.00 97 LYS A C 1
ATOM 812 O O . LYS A 1 97 ? -20.945 -24.668 26.735 1.00 88.00 97 LYS A O 1
ATOM 817 N N . GLY A 1 98 ? -21.361 -22.471 27.005 1.00 85.94 98 GLY A N 1
ATOM 818 C CA . GLY A 1 98 ? -22.188 -22.590 28.209 1.00 85.94 98 GLY A CA 1
ATOM 819 C C . GLY A 1 98 ? -23.508 -23.324 27.959 1.00 85.94 98 GLY A C 1
A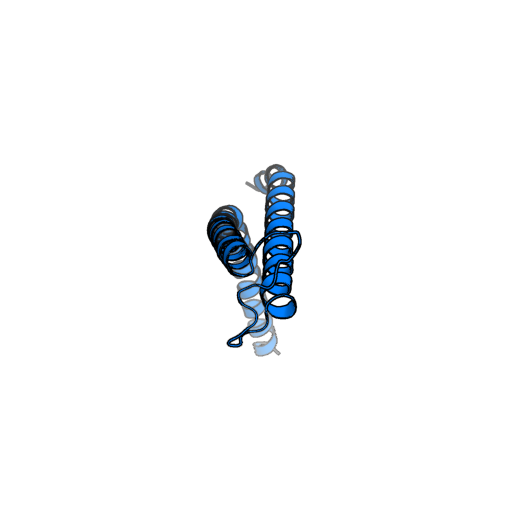TOM 820 O O . GLY A 1 98 ? -23.842 -24.245 28.700 1.00 85.94 98 GLY A O 1
ATOM 821 N N . LYS A 1 99 ? -24.224 -22.998 26.873 1.00 82.19 99 LYS A N 1
ATOM 822 C CA . LYS A 1 99 ? -25.457 -23.706 26.474 1.00 82.19 99 LYS A CA 1
ATOM 823 C C . LYS A 1 99 ? -25.218 -25.181 26.143 1.00 82.19 99 LYS A C 1
ATOM 825 O O . LYS A 1 99 ? -26.037 -26.009 26.518 1.00 82.19 99 LYS A O 1
ATOM 830 N N . LYS A 1 100 ? -24.100 -25.521 25.487 1.00 83.25 100 LYS A N 1
ATOM 831 C CA . LYS A 1 100 ? -23.748 -26.917 25.164 1.00 83.25 100 LYS A CA 1
ATOM 832 C C . LYS A 1 100 ? -23.419 -27.761 26.401 1.00 83.25 100 LYS A C 1
ATOM 834 O O . LYS A 1 100 ? -23.614 -28.959 26.351 1.00 83.25 100 LYS A O 1
ATOM 839 N N . ARG A 1 101 ? -22.923 -27.157 27.489 1.00 79.06 101 ARG A N 1
ATOM 840 C CA . ARG A 1 101 ? -22.657 -27.862 28.761 1.00 79.06 101 ARG A CA 1
ATOM 841 C C . ARG A 1 101 ? -23.895 -28.055 29.643 1.00 79.06 101 ARG A C 1
ATOM 843 O O . ARG A 1 101 ? -23.826 -28.823 30.590 1.00 79.06 101 ARG A O 1
ATOM 850 N N . ARG A 1 102 ? -24.975 -27.307 29.391 1.00 76.25 102 ARG A N 1
ATOM 851 C CA . ARG A 1 102 ? -26.243 -27.398 30.142 1.00 76.25 102 ARG A CA 1
ATOM 852 C C . ARG A 1 102 ? -27.264 -28.350 29.501 1.00 76.25 102 ARG A C 1
ATOM 854 O O . ARG A 1 102 ? -28.338 -28.519 30.067 1.00 76.25 102 ARG A O 1
ATOM 861 N N . LYS A 1 103 ? -26.958 -28.899 28.325 1.00 62.44 103 LYS A N 1
ATOM 862 C CA . LYS A 1 103 ? -27.701 -29.980 27.669 1.00 62.44 103 LYS A CA 1
ATOM 863 C C . LYS A 1 103 ? -26.896 -31.261 27.796 1.00 62.44 103 LYS A C 1
ATOM 865 O O . LYS A 1 103 ? -27.544 -32.318 27.875 1.00 62.44 103 LYS A O 1
#

Sequence (103 aa):
MRDWLRQFRPCKVITCCFALFFFLLTITTAGIVRFAFPAGNGNEEALLWGISGTSWRIFHWYISLTFAIFLILFIILNWRWIQDKSFETICSKIEKKGKKRRK